Protein AF-W9DRT3-F1 (afdb_monomer_lite)

Foldseek 3Di:
DAAAAEEEPVPDDPVQDQEEEQEPDDDPVCPVVVVGHYQPLSHQDPVLPPDPCSLVVSLVSCVVCDPVNSVVSVVVSCVVVVHRYYYYYDHDDDPDPVDDSRVSVQVSCCVRPVHGHYYPHDDPPPPPDDPPPPDPDDDDDDDDDDDDDDDDDDDDD

pLDDT: mean 80.44, std 22.89, range [29.28, 98.75]

Sequence (157 aa):
MVELFTCSHYRFASAMGQPVRISLMLPRWRPEARDWPVCWTLCVRWRYFNADDWEQQYLAQLDRYGVAAIRSELEGIAAEHDTTQLVLLCFERQIDPHGCHRRTFARWWWRHTRESVPELDPAPHTPLGERWATDQLTQTGPGQYEVSSVEEPTEEE

Structure (mmCIF, N/CA/C/O backbone):
data_AF-W9DRT3-F1
#
_entry.id   AF-W9DRT3-F1
#
loop_
_atom_site.group_PDB
_atom_site.id
_atom_site.type_symbol
_atom_site.label_atom_id
_atom_site.label_alt_id
_atom_site.label_comp_id
_atom_site.label_asym_id
_atom_site.label_entity_id
_atom_site.label_seq_id
_atom_site.pdbx_PDB_ins_code
_atom_site.Cartn_x
_atom_site.Cartn_y
_atom_site.Cartn_z
_atom_site.occupancy
_atom_site.B_iso_or_equiv
_atom_site.auth_seq_id
_atom_site.auth_comp_id
_atom_site.auth_asym_id
_atom_site.auth_atom_id
_atom_site.pdbx_PDB_model_num
ATOM 1 N N . MET A 1 1 ? -14.040 -5.390 9.713 1.00 84.25 1 MET A N 1
ATOM 2 C CA . MET A 1 1 ? -13.475 -5.737 8.391 1.00 84.25 1 MET A CA 1
ATOM 3 C C . MET A 1 1 ? -12.608 -4.567 7.975 1.00 84.25 1 MET A C 1
ATOM 5 O O . MET A 1 1 ? -13.074 -3.444 8.115 1.00 84.25 1 MET A O 1
ATOM 9 N N . VAL A 1 2 ? -11.359 -4.818 7.583 1.00 96.69 2 VAL A N 1
ATOM 10 C CA . VAL A 1 2 ? -10.419 -3.758 7.191 1.00 96.69 2 VAL A CA 1
ATOM 11 C C . VAL A 1 2 ? -10.597 -3.457 5.707 1.00 96.69 2 VAL A C 1
ATOM 13 O O . VAL A 1 2 ? -10.528 -4.361 4.878 1.00 96.69 2 VAL A O 1
ATOM 16 N N . GLU A 1 3 ? -10.837 -2.194 5.386 1.00 97.94 3 GLU A N 1
ATOM 17 C CA . GLU A 1 3 ? -10.888 -1.662 4.032 1.00 97.94 3 GLU A CA 1
ATOM 18 C C . GLU A 1 3 ? -9.481 -1.250 3.594 1.00 97.94 3 GLU A C 1
ATOM 20 O O . GLU A 1 3 ? -8.752 -0.565 4.320 1.00 97.94 3 GLU A O 1
ATOM 25 N N . LEU A 1 4 ? -9.096 -1.684 2.395 1.00 98.56 4 LEU A N 1
ATOM 26 C CA . LEU A 1 4 ? -7.774 -1.436 1.838 1.00 98.56 4 LEU A CA 1
ATOM 27 C C . LEU A 1 4 ? -7.870 -0.463 0.669 1.00 98.56 4 LEU A C 1
ATOM 29 O O . LEU A 1 4 ? -8.667 -0.651 -0.248 1.00 98.56 4 LEU A O 1
ATOM 33 N N . PHE A 1 5 ? -6.975 0.515 0.661 1.00 97.88 5 PHE A N 1
ATOM 34 C CA . PHE A 1 5 ? -6.801 1.481 -0.416 1.00 97.88 5 PHE A CA 1
ATOM 35 C C . PHE A 1 5 ? -5.328 1.560 -0.811 1.00 97.88 5 PHE A C 1
ATOM 37 O O . PHE A 1 5 ? -4.447 1.245 -0.013 1.00 97.88 5 PHE A O 1
ATOM 44 N N . THR A 1 6 ? -5.026 2.022 -2.021 1.00 95.44 6 THR A N 1
ATOM 45 C CA . THR A 1 6 ? -3.657 2.376 -2.429 1.00 95.44 6 THR A CA 1
ATOM 46 C C . THR A 1 6 ? -3.544 3.866 -2.714 1.00 95.44 6 THR A C 1
ATOM 48 O O . THR A 1 6 ? -4.496 4.494 -3.165 1.00 95.44 6 THR A O 1
ATOM 51 N N . CYS A 1 7 ? -2.377 4.459 -2.468 1.00 93.56 7 CYS A N 1
ATOM 52 C CA . CYS A 1 7 ? -2.088 5.841 -2.859 1.00 93.56 7 CYS A CA 1
ATOM 53 C C . CYS A 1 7 ? -0.578 6.041 -3.061 1.00 93.56 7 CYS A C 1
ATOM 55 O O . CYS A 1 7 ? 0.237 5.244 -2.590 1.00 93.56 7 CYS A O 1
ATOM 57 N N . SER A 1 8 ? -0.167 7.102 -3.761 1.00 91.81 8 SER A N 1
ATOM 58 C CA . SER A 1 8 ? 1.240 7.515 -3.740 1.00 91.81 8 SER A CA 1
ATOM 59 C C . SER A 1 8 ? 1.548 8.378 -2.520 1.00 91.81 8 SER A C 1
ATOM 61 O O . SER A 1 8 ? 0.718 9.169 -2.065 1.00 91.81 8 SER A O 1
ATOM 63 N N . HIS A 1 9 ? 2.800 8.338 -2.061 1.00 91.06 9 HIS A N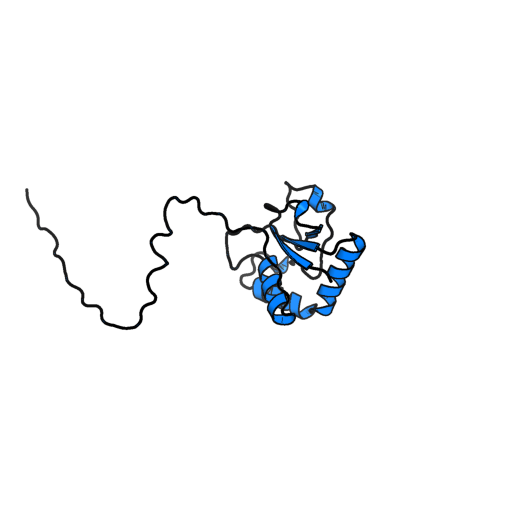 1
ATOM 64 C CA . HIS A 1 9 ? 3.316 9.284 -1.062 1.00 91.06 9 HIS A CA 1
ATOM 65 C C . HIS A 1 9 ? 3.095 10.762 -1.445 1.00 91.06 9 HIS A C 1
ATOM 67 O O . HIS A 1 9 ? 3.031 11.635 -0.575 1.00 91.06 9 HIS A O 1
ATOM 73 N N . TYR A 1 10 ? 2.994 11.061 -2.743 1.00 89.12 10 TYR A N 1
ATOM 74 C CA . TYR A 1 10 ? 2.780 12.417 -3.241 1.00 89.12 10 TYR A CA 1
ATOM 75 C C . TYR A 1 10 ? 1.350 12.912 -3.022 1.00 89.12 10 TYR A C 1
ATOM 77 O O . TYR A 1 10 ? 1.176 14.074 -2.663 1.00 89.12 10 TYR A O 1
ATOM 85 N N . ARG A 1 11 ? 0.336 12.062 -3.227 1.00 90.56 11 ARG A N 1
ATOM 86 C CA . ARG A 1 11 ? -1.079 12.454 -3.104 1.00 90.56 11 ARG A CA 1
ATOM 87 C C . ARG A 1 11 ? -1.706 12.170 -1.753 1.00 90.56 11 ARG A C 1
ATOM 89 O O . ARG A 1 11 ? -2.752 12.743 -1.468 1.00 90.56 11 ARG A O 1
ATOM 96 N N . PHE A 1 12 ? -1.088 11.318 -0.944 1.00 93.19 12 PHE A N 1
ATOM 97 C CA . PHE A 1 12 ? -1.642 10.952 0.349 1.00 93.19 12 PHE A CA 1
ATOM 98 C C . PHE A 1 12 ? -1.941 12.182 1.226 1.00 93.19 12 PHE A C 1
ATOM 100 O O . PHE A 1 12 ? -1.097 13.069 1.403 1.00 93.19 12 PHE A O 1
ATOM 107 N N . ALA A 1 13 ? -3.140 12.194 1.802 1.00 93.00 13 ALA A N 1
ATOM 108 C CA . ALA A 1 13 ? -3.571 13.120 2.838 1.00 93.00 13 ALA A CA 1
ATOM 109 C C . ALA A 1 13 ? -4.104 12.308 4.023 1.00 93.00 13 ALA A C 1
ATOM 111 O O . ALA A 1 13 ? -4.763 11.295 3.816 1.00 93.00 13 ALA A O 1
ATOM 112 N N . SER A 1 14 ? -3.859 12.761 5.255 1.00 93.25 14 SER A N 1
ATOM 113 C CA . SER A 1 14 ? -4.234 12.028 6.478 1.00 93.25 14 SER A CA 1
ATOM 114 C C . SER A 1 14 ? -5.727 11.702 6.572 1.00 93.25 14 SER A C 1
ATOM 116 O O . SER A 1 14 ? -6.095 10.670 7.118 1.00 93.25 14 SER A O 1
ATOM 118 N N . ALA A 1 15 ? -6.588 12.535 5.983 1.00 94.94 15 ALA A N 1
ATOM 119 C CA . ALA A 1 15 ? -8.028 12.293 5.917 1.00 94.94 15 ALA A CA 1
ATOM 120 C C . ALA A 1 15 ? -8.427 11.064 5.069 1.00 94.94 15 ALA A C 1
ATOM 122 O O . ALA A 1 15 ? -9.582 10.660 5.114 1.00 94.94 15 ALA A O 1
ATOM 123 N N . MET A 1 16 ? -7.507 10.479 4.290 1.00 96.12 16 MET A N 1
ATOM 124 C CA . MET A 1 16 ? -7.761 9.279 3.479 1.00 96.12 16 MET A CA 1
ATOM 125 C C . MET A 1 16 ? -7.752 7.976 4.292 1.00 96.12 16 MET A C 1
ATOM 127 O O . MET A 1 16 ? -8.184 6.955 3.771 1.00 96.12 16 MET A O 1
ATOM 131 N N . GLY A 1 17 ? -7.217 7.984 5.517 1.00 97.44 17 GLY A N 1
ATOM 132 C CA . GLY A 1 17 ? -7.088 6.797 6.366 1.00 97.44 17 GLY A CA 1
ATOM 133 C C . GLY A 1 17 ? -5.688 6.637 6.959 1.00 97.44 17 GLY A C 1
ATOM 134 O O . GLY A 1 17 ? -4.825 7.506 6.806 1.00 97.44 17 GLY A O 1
ATOM 135 N N . GLN A 1 18 ? -5.451 5.510 7.634 1.00 98.38 18 GLN A N 1
ATOM 136 C CA . GLN A 1 18 ? -4.162 5.216 8.259 1.00 98.38 18 GLN A CA 1
ATOM 137 C C . GLN A 1 18 ? -3.127 4.870 7.177 1.00 98.38 18 GLN A C 1
ATOM 139 O O . GLN A 1 18 ? -3.300 3.881 6.456 1.00 98.38 18 GLN A O 1
ATOM 144 N N . PRO A 1 19 ? -2.039 5.650 7.039 1.00 98.12 19 PRO A N 1
ATOM 145 C CA . PRO A 1 19 ? -0.995 5.337 6.079 1.00 98.12 19 PRO A CA 1
ATOM 146 C C . PRO A 1 19 ? -0.249 4.072 6.499 1.00 98.12 19 PRO A C 1
ATOM 148 O O . PRO A 1 19 ? 0.131 3.917 7.661 1.00 98.12 19 PRO A O 1
ATOM 151 N N . VAL A 1 20 ? 0.013 3.202 5.529 1.00 98.31 20 VAL A N 1
ATOM 152 C CA . VAL A 1 20 ? 0.839 2.006 5.689 1.00 98.31 20 VAL A CA 1
ATOM 153 C C . VAL A 1 20 ? 1.890 1.998 4.598 1.00 98.31 20 VAL A C 1
ATOM 155 O O . VAL A 1 20 ? 1.591 2.081 3.406 1.00 98.31 20 VAL A O 1
ATOM 158 N N . ARG A 1 21 ? 3.151 1.889 4.992 1.00 96.81 21 ARG A N 1
ATOM 159 C CA . ARG A 1 21 ? 4.260 1.804 4.049 1.00 96.81 21 ARG A CA 1
ATOM 160 C C . ARG A 1 21 ? 4.388 0.397 3.496 1.00 96.81 21 ARG A C 1
ATOM 162 O O . ARG A 1 21 ? 4.417 -0.572 4.251 1.00 96.81 21 ARG A O 1
ATOM 169 N N . ILE A 1 22 ? 4.564 0.316 2.182 1.00 95.94 22 ILE A N 1
ATOM 170 C CA . ILE A 1 22 ? 4.901 -0.925 1.469 1.00 95.94 22 ILE A CA 1
ATOM 171 C C . ILE A 1 22 ? 6.182 -0.769 0.630 1.00 95.94 22 ILE A C 1
ATOM 173 O O . ILE A 1 22 ? 6.448 -1.534 -0.293 1.00 95.94 22 ILE A O 1
ATOM 177 N N . SER A 1 23 ? 7.009 0.223 0.970 1.00 91.00 23 SER A N 1
ATOM 178 C CA . SER A 1 23 ? 8.266 0.544 0.296 1.00 91.00 23 SER A CA 1
ATOM 179 C C . SER A 1 23 ? 9.468 0.504 1.246 1.00 91.00 23 SER A C 1
ATOM 181 O O . SER A 1 23 ? 9.376 0.908 2.408 1.00 91.00 23 SER A O 1
ATOM 183 N N . LEU A 1 24 ? 10.631 0.085 0.727 1.00 87.88 24 LEU A N 1
ATOM 184 C CA . LEU A 1 24 ? 11.890 0.049 1.491 1.00 87.88 24 LEU A CA 1
ATOM 185 C C . LEU A 1 24 ? 12.427 1.440 1.811 1.00 87.88 24 LEU A C 1
ATOM 187 O O . LEU A 1 24 ? 12.896 1.703 2.916 1.00 87.88 24 LEU A O 1
ATOM 191 N N . MET A 1 25 ? 12.388 2.324 0.819 1.00 85.88 25 MET A N 1
ATOM 192 C CA . MET A 1 25 ? 12.891 3.681 0.963 1.00 85.88 25 MET A CA 1
ATOM 193 C C . MET A 1 25 ? 11.837 4.587 1.596 1.00 85.88 25 MET A C 1
ATOM 195 O O . MET A 1 25 ? 10.655 4.244 1.670 1.00 85.88 25 MET A O 1
ATOM 199 N N . LEU A 1 26 ? 12.289 5.762 2.038 1.00 87.25 26 LEU A N 1
ATOM 200 C CA . LEU A 1 26 ? 11.455 6.821 2.595 1.00 87.25 26 LEU A CA 1
ATOM 201 C C . LEU A 1 26 ? 11.573 8.115 1.777 1.00 87.25 26 LEU A C 1
ATOM 203 O O . LEU A 1 26 ? 12.686 8.492 1.395 1.00 87.25 26 LEU A O 1
ATOM 207 N N . PRO A 1 27 ? 10.458 8.822 1.526 1.00 86.19 27 PRO A N 1
ATOM 208 C CA . PRO A 1 27 ? 10.489 10.129 0.868 1.00 86.19 27 PRO A CA 1
ATOM 209 C C . PRO A 1 27 ? 11.180 11.147 1.769 1.00 86.19 27 PRO A C 1
ATOM 211 O O . PRO A 1 27 ? 10.735 11.409 2.883 1.00 86.19 27 PRO A O 1
ATOM 214 N N . ARG A 1 28 ? 12.239 11.792 1.272 1.00 89.12 28 ARG A N 1
ATOM 215 C CA . ARG A 1 28 ? 12.923 12.852 2.036 1.00 89.12 28 ARG A CA 1
ATOM 216 C C . ARG A 1 28 ? 11.997 14.029 2.365 1.00 89.12 28 ARG A C 1
ATOM 218 O O . ARG A 1 28 ? 12.190 14.676 3.384 1.00 89.12 28 ARG A O 1
ATOM 225 N N . TRP A 1 29 ? 10.994 14.279 1.521 1.00 88.88 29 TRP A N 1
ATOM 226 C CA . TRP A 1 29 ? 10.011 15.357 1.675 1.00 88.88 29 TRP A CA 1
ATOM 227 C C . TRP A 1 29 ? 8.796 14.990 2.548 1.00 88.88 29 TRP A C 1
ATOM 229 O O . TRP A 1 29 ? 7.916 15.829 2.711 1.00 88.88 29 TRP A O 1
ATOM 239 N N . ARG A 1 30 ? 8.716 13.763 3.089 1.00 90.81 30 ARG A N 1
ATOM 240 C CA . ARG A 1 30 ? 7.700 13.363 4.085 1.00 90.81 30 ARG A CA 1
ATOM 241 C C . ARG A 1 30 ? 8.390 12.726 5.296 1.00 90.81 30 ARG A C 1
ATOM 243 O O . ARG A 1 30 ? 8.423 11.496 5.399 1.00 90.81 30 ARG A O 1
ATOM 250 N N . PRO A 1 31 ? 9.018 13.520 6.179 1.00 91.88 31 PRO A N 1
ATOM 251 C CA . PRO A 1 31 ? 9.699 12.985 7.356 1.00 91.88 31 PRO A CA 1
ATOM 252 C C . PRO A 1 31 ? 8.771 12.170 8.268 1.00 91.88 31 PRO A C 1
ATOM 254 O O . PRO A 1 31 ? 9.230 11.187 8.846 1.00 91.88 31 PRO A O 1
ATOM 257 N N . GLU A 1 32 ? 7.480 12.509 8.326 1.00 93.75 32 GLU A N 1
ATOM 258 C CA . GLU A 1 32 ? 6.453 11.803 9.099 1.00 93.75 32 GLU A CA 1
ATOM 259 C C . GLU A 1 32 ? 6.267 10.339 8.668 1.00 93.75 32 GLU A C 1
ATOM 261 O O . GLU A 1 32 ? 5.829 9.508 9.456 1.00 93.75 32 GLU A O 1
ATOM 266 N N . ALA A 1 33 ? 6.669 9.979 7.442 1.00 93.56 33 ALA A N 1
ATOM 267 C CA . ALA A 1 33 ? 6.604 8.600 6.967 1.00 93.56 33 ALA A CA 1
ATOM 268 C C . ALA A 1 33 ? 7.520 7.645 7.754 1.00 93.56 33 ALA A C 1
ATOM 270 O O . ALA A 1 33 ? 7.358 6.426 7.682 1.00 93.56 33 ALA A O 1
ATOM 271 N N . ARG A 1 34 ? 8.482 8.169 8.522 1.00 93.31 34 ARG A N 1
ATOM 272 C CA . ARG A 1 34 ? 9.296 7.363 9.444 1.00 93.31 34 ARG A CA 1
ATOM 273 C C . ARG A 1 34 ? 8.462 6.691 10.527 1.00 93.31 34 ARG A C 1
ATOM 275 O O . ARG A 1 34 ? 8.803 5.574 10.899 1.00 93.31 34 ARG A O 1
ATOM 282 N N . ASP A 1 35 ? 7.384 7.342 10.949 1.00 95.38 35 ASP A N 1
ATOM 283 C CA . ASP A 1 35 ? 6.559 6.916 12.080 1.00 95.38 35 ASP A CA 1
ATOM 284 C C . ASP A 1 35 ? 5.334 6.101 11.635 1.00 95.38 35 ASP A C 1
ATOM 286 O O . ASP A 1 35 ? 4.556 5.631 12.459 1.00 95.38 35 ASP A O 1
ATOM 290 N N . TRP A 1 36 ? 5.138 5.927 10.324 1.00 96.94 36 TRP A N 1
ATOM 291 C CA . TRP A 1 36 ? 4.041 5.120 9.795 1.00 96.94 36 TRP A CA 1
ATOM 292 C C . TRP A 1 36 ? 4.354 3.623 9.879 1.00 96.94 36 TRP A C 1
ATOM 294 O O . TRP A 1 36 ? 5.494 3.227 9.597 1.00 96.94 36 TRP A O 1
ATOM 304 N N . PRO A 1 37 ? 3.346 2.780 10.176 1.00 97.69 37 PRO A N 1
ATOM 305 C CA . PRO A 1 37 ? 3.509 1.334 10.184 1.00 97.69 37 PRO A CA 1
ATOM 306 C C . PRO A 1 37 ? 3.935 0.828 8.803 1.00 97.69 37 PRO A C 1
ATOM 308 O O . PRO A 1 37 ? 3.607 1.408 7.761 1.00 97.69 37 PRO A O 1
ATOM 311 N N . VAL A 1 38 ? 4.675 -0.276 8.797 1.00 97.25 38 VAL A N 1
ATOM 312 C CA . VAL A 1 38 ? 5.164 -0.931 7.582 1.00 97.25 38 VAL A CA 1
ATOM 313 C C . VAL A 1 38 ? 4.508 -2.299 7.486 1.00 97.25 38 VAL A C 1
ATOM 315 O O . VAL A 1 38 ? 4.573 -3.068 8.437 1.00 97.25 38 VAL A O 1
ATOM 318 N N . CYS A 1 39 ? 3.927 -2.613 6.330 1.00 97.88 39 CYS A N 1
ATOM 319 C CA . CYS A 1 39 ? 3.503 -3.972 6.015 1.00 97.88 39 CYS A CA 1
ATOM 320 C C . CYS A 1 39 ? 4.638 -4.670 5.254 1.00 97.88 39 CYS A C 1
ATOM 322 O O . CYS A 1 39 ? 4.885 -4.418 4.070 1.00 97.88 39 CYS A O 1
ATOM 324 N N . TRP A 1 40 ? 5.382 -5.516 5.959 1.00 96.12 40 TRP A N 1
ATOM 325 C CA . TRP A 1 40 ? 6.599 -6.159 5.475 1.00 96.12 40 TRP A CA 1
ATOM 326 C C . TRP A 1 40 ? 6.326 -7.251 4.450 1.00 96.12 40 TRP A C 1
ATOM 328 O O . TRP A 1 40 ? 7.138 -7.431 3.541 1.00 96.12 40 TRP A O 1
ATOM 338 N N . THR A 1 41 ? 5.189 -7.946 4.539 1.00 97.12 41 THR A N 1
ATOM 339 C CA . THR A 1 41 ? 4.797 -8.941 3.527 1.00 97.12 41 THR A CA 1
ATOM 340 C C . THR A 1 41 ? 4.568 -8.309 2.153 1.00 97.12 41 THR A C 1
ATOM 342 O O . THR A 1 41 ? 4.868 -8.929 1.127 1.00 97.12 41 THR A O 1
ATOM 345 N N . LEU A 1 42 ? 4.121 -7.050 2.123 1.00 96.81 42 LEU A N 1
ATOM 346 C CA . LEU A 1 42 ? 3.900 -6.271 0.903 1.00 96.81 42 LEU A CA 1
ATOM 347 C C . LEU A 1 42 ? 5.104 -5.433 0.480 1.00 96.81 42 LEU A C 1
ATOM 349 O O . LEU A 1 42 ? 5.137 -4.953 -0.656 1.00 96.81 42 LEU A O 1
ATOM 353 N N . CYS A 1 43 ? 6.090 -5.271 1.360 1.00 94.31 43 CYS A N 1
ATOM 354 C CA . CYS A 1 43 ? 7.259 -4.459 1.083 1.00 94.31 43 CYS A CA 1
ATOM 355 C C . CYS A 1 43 ? 8.071 -5.049 -0.079 1.00 94.31 43 CYS A C 1
ATOM 357 O O . CYS A 1 43 ? 8.383 -6.246 -0.106 1.00 94.31 43 CYS A O 1
ATOM 359 N N . VAL A 1 44 ? 8.416 -4.209 -1.058 1.00 88.62 44 VAL A N 1
ATOM 360 C CA . VAL A 1 44 ? 9.349 -4.601 -2.127 1.00 88.62 44 VAL A CA 1
ATOM 361 C C . VAL A 1 44 ? 10.698 -5.019 -1.543 1.00 88.62 44 VAL A C 1
ATOM 363 O O . VAL A 1 44 ? 11.081 -4.605 -0.453 1.00 88.62 44 VAL A O 1
ATOM 366 N N . ARG A 1 45 ? 11.458 -5.838 -2.272 1.00 89.19 45 ARG A N 1
ATOM 367 C CA . ARG A 1 45 ? 12.816 -6.238 -1.886 1.00 89.19 45 ARG A CA 1
ATOM 368 C C . ARG A 1 45 ? 13.842 -5.571 -2.789 1.00 89.19 45 ARG A C 1
ATOM 370 O O . ARG A 1 45 ? 13.573 -5.341 -3.962 1.00 89.19 45 ARG A O 1
ATOM 377 N N . TRP A 1 46 ? 15.047 -5.344 -2.266 1.00 85.75 46 TRP A N 1
ATOM 378 C CA . TRP A 1 46 ? 16.166 -4.753 -3.015 1.00 85.75 46 TRP A CA 1
ATOM 379 C C . TRP A 1 46 ? 16.464 -5.474 -4.335 1.00 85.75 46 TRP A C 1
ATOM 381 O O . TRP A 1 46 ? 16.796 -4.831 -5.321 1.00 85.75 46 TRP A O 1
ATOM 391 N N . ARG A 1 47 ? 16.268 -6.797 -4.372 1.00 86.12 47 ARG A N 1
ATOM 392 C CA . ARG A 1 47 ? 16.414 -7.637 -5.571 1.00 86.12 47 ARG A CA 1
ATOM 393 C C . ARG A 1 47 ? 15.556 -7.183 -6.762 1.00 86.12 47 ARG A C 1
ATOM 395 O O . ARG A 1 47 ? 15.912 -7.475 -7.892 1.00 86.12 47 ARG A O 1
ATOM 402 N N . TYR A 1 48 ? 14.426 -6.525 -6.514 1.00 85.06 48 TYR A N 1
ATOM 403 C CA . TYR A 1 48 ? 13.481 -6.129 -7.564 1.00 85.06 48 TYR A CA 1
ATOM 404 C C . TYR A 1 48 ? 13.937 -4.870 -8.302 1.00 85.06 48 TYR A C 1
ATOM 406 O O . TYR A 1 48 ? 13.447 -4.575 -9.386 1.00 85.06 48 TYR A O 1
ATOM 414 N N . PHE A 1 49 ? 14.875 -4.118 -7.724 1.00 77.25 49 PHE A N 1
ATOM 415 C CA . PHE A 1 49 ? 15.362 -2.884 -8.318 1.00 77.25 49 PHE A CA 1
ATOM 416 C C . PHE A 1 49 ? 16.217 -3.211 -9.545 1.00 77.25 49 PHE A C 1
ATOM 418 O O . PHE A 1 49 ? 17.177 -3.971 -9.444 1.00 77.25 49 PHE A O 1
ATOM 425 N N . ASN A 1 50 ? 15.873 -2.609 -10.688 1.00 77.69 50 ASN A N 1
ATOM 426 C CA . ASN A 1 50 ? 16.508 -2.821 -11.998 1.00 77.69 50 ASN A CA 1
ATOM 427 C C . ASN A 1 50 ? 16.381 -4.247 -12.563 1.00 77.69 50 ASN A C 1
ATOM 429 O O . ASN A 1 50 ? 17.115 -4.599 -13.482 1.00 77.69 50 ASN A O 1
ATOM 433 N N . ALA A 1 51 ? 15.483 -5.068 -12.017 1.00 84.12 51 ALA A N 1
ATOM 434 C CA . ALA A 1 51 ? 15.174 -6.370 -12.587 1.00 84.12 51 ALA A CA 1
ATOM 435 C C . ALA A 1 51 ? 14.107 -6.215 -13.681 1.00 84.12 51 ALA A C 1
ATOM 437 O O . ALA A 1 51 ? 13.036 -5.665 -13.420 1.00 84.12 51 ALA A O 1
ATOM 438 N N . ASP A 1 52 ? 14.368 -6.733 -14.881 1.00 87.44 52 ASP A N 1
ATOM 439 C CA . ASP A 1 52 ? 13.380 -6.732 -15.972 1.00 87.44 52 ASP A CA 1
ATOM 440 C C . ASP A 1 52 ? 12.130 -7.555 -15.605 1.00 87.44 52 ASP A C 1
ATOM 442 O O . ASP A 1 52 ? 11.021 -7.256 -16.042 1.00 87.44 52 ASP A O 1
ATOM 446 N N . ASP A 1 53 ? 12.300 -8.569 -14.750 1.00 89.62 53 ASP A N 1
ATOM 447 C CA . ASP A 1 53 ? 11.260 -9.482 -14.274 1.00 89.62 53 ASP A CA 1
ATOM 448 C C . ASP A 1 53 ? 10.724 -9.127 -12.871 1.00 89.62 53 ASP A C 1
ATOM 450 O O . ASP A 1 53 ? 10.192 -9.979 -12.146 1.00 89.62 53 ASP A O 1
ATOM 454 N N . TRP A 1 54 ? 10.880 -7.870 -12.435 1.00 89.62 54 TRP A N 1
ATOM 455 C CA . TRP A 1 54 ? 10.543 -7.463 -11.067 1.00 89.62 54 TRP A CA 1
ATOM 456 C C . TRP A 1 54 ? 9.086 -7.780 -10.690 1.00 89.62 54 TRP A C 1
ATOM 458 O O . TRP A 1 54 ? 8.823 -8.189 -9.555 1.00 89.62 54 TRP A O 1
ATOM 468 N N . GLU A 1 55 ? 8.136 -7.624 -11.623 1.00 91.00 55 GLU A N 1
ATOM 469 C CA . GLU A 1 55 ? 6.714 -7.864 -11.360 1.00 91.00 55 GLU A CA 1
ATOM 470 C C . GLU A 1 55 ? 6.466 -9.349 -11.072 1.00 91.00 55 GLU A C 1
ATOM 472 O O . GLU A 1 55 ? 5.778 -9.680 -10.103 1.00 91.00 55 GLU A O 1
ATOM 477 N N . GLN A 1 56 ? 7.071 -10.254 -11.849 1.00 92.81 56 GLN A N 1
ATOM 478 C CA . GLN A 1 56 ? 6.951 -11.699 -11.633 1.00 92.81 56 GLN A CA 1
ATOM 479 C C . GLN A 1 56 ? 7.561 -12.098 -10.288 1.00 92.81 56 GLN A C 1
ATOM 481 O O . GLN A 1 56 ? 6.972 -12.883 -9.542 1.00 92.81 56 GLN A O 1
ATOM 486 N N . GLN A 1 57 ? 8.710 -11.521 -9.932 1.00 94.06 57 GLN A N 1
ATOM 487 C CA . GLN A 1 57 ? 9.334 -11.778 -8.638 1.00 94.06 57 GLN A CA 1
ATOM 488 C C . GLN A 1 57 ? 8.500 -11.258 -7.462 1.00 94.06 57 GLN A C 1
ATOM 490 O O . GLN A 1 57 ? 8.457 -11.909 -6.413 1.00 94.06 57 GLN A O 1
ATOM 495 N N . TYR A 1 58 ? 7.842 -10.107 -7.621 1.00 94.81 58 TYR A N 1
ATOM 496 C CA . TYR A 1 58 ? 6.953 -9.553 -6.606 1.00 94.81 58 TYR A CA 1
ATOM 497 C C . TYR A 1 58 ? 5.688 -10.403 -6.443 1.00 94.81 58 TYR A C 1
ATOM 499 O O . TYR A 1 58 ? 5.331 -10.746 -5.319 1.00 94.81 58 TYR A O 1
ATOM 507 N N . LEU A 1 59 ? 5.065 -10.838 -7.541 1.00 95.81 59 LEU A N 1
ATOM 508 C CA . LEU A 1 59 ? 3.926 -11.762 -7.502 1.00 95.81 59 LEU A CA 1
ATOM 509 C C . LEU A 1 59 ? 4.292 -13.079 -6.803 1.00 95.81 59 LEU A C 1
ATOM 511 O O . LEU A 1 59 ? 3.585 -13.500 -5.893 1.00 95.81 59 LEU A O 1
ATOM 515 N N . ALA A 1 60 ? 5.454 -13.660 -7.116 1.00 96.62 60 ALA A N 1
ATOM 516 C CA . ALA A 1 60 ? 5.939 -14.866 -6.443 1.00 96.62 60 ALA A CA 1
ATOM 517 C C . ALA A 1 60 ? 6.201 -14.658 -4.936 1.00 96.62 60 ALA A C 1
ATOM 519 O O . ALA A 1 60 ? 6.113 -15.600 -4.146 1.00 96.62 60 ALA A O 1
ATOM 520 N N . GLN A 1 61 ? 6.541 -13.435 -4.508 1.00 97.12 61 GLN A N 1
ATOM 521 C CA . GLN A 1 61 ? 6.593 -13.091 -3.085 1.00 97.12 61 GLN A CA 1
ATOM 522 C C . GLN A 1 61 ? 5.194 -13.094 -2.462 1.00 97.12 61 GLN A C 1
ATOM 52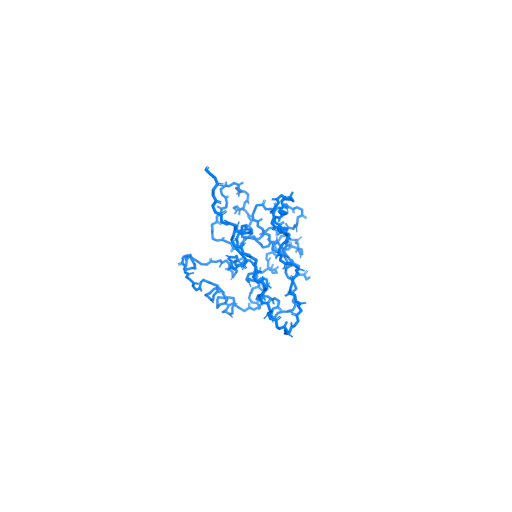4 O O . GLN A 1 61 ? 5.037 -13.663 -1.381 1.00 97.12 61 GLN A O 1
ATOM 529 N N . LEU A 1 62 ? 4.211 -12.468 -3.113 1.00 98.12 62 LEU A N 1
ATOM 530 C CA . LEU A 1 62 ? 2.834 -12.437 -2.619 1.00 98.12 62 LEU A CA 1
ATOM 531 C C . LEU A 1 62 ? 2.264 -13.854 -2.503 1.00 98.12 62 LEU A C 1
ATOM 533 O O . LEU A 1 62 ? 1.709 -14.192 -1.462 1.00 98.12 62 LEU A O 1
ATOM 537 N N . ASP A 1 63 ? 2.506 -14.711 -3.496 1.00 98.38 63 ASP A N 1
ATOM 538 C CA . ASP A 1 63 ? 2.103 -16.122 -3.468 1.00 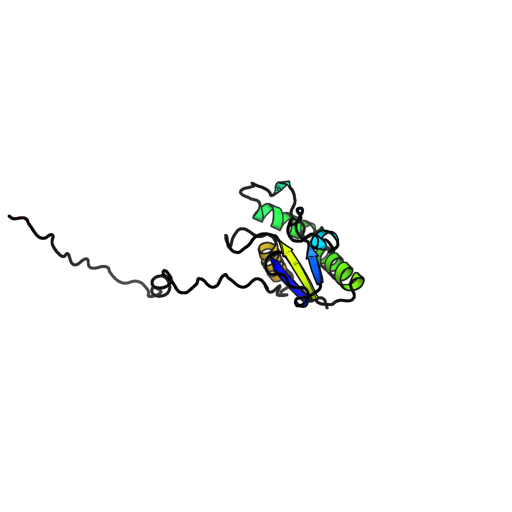98.38 63 ASP A CA 1
ATOM 539 C C . ASP A 1 63 ? 2.759 -16.890 -2.312 1.00 98.38 63 ASP A C 1
ATOM 541 O O . ASP A 1 63 ? 2.116 -17.710 -1.661 1.00 98.38 63 ASP A O 1
ATOM 545 N N . ARG A 1 64 ? 4.034 -16.602 -2.011 1.00 98.12 64 ARG A N 1
ATOM 546 C CA . ARG A 1 64 ? 4.759 -17.244 -0.904 1.00 98.12 64 ARG A CA 1
ATOM 547 C C . ARG A 1 64 ? 4.181 -16.890 0.464 1.00 98.12 64 ARG A C 1
ATOM 549 O O . ARG A 1 64 ? 4.164 -17.749 1.340 1.00 98.12 64 ARG A O 1
ATOM 556 N N . TYR A 1 65 ? 3.778 -15.638 0.672 1.00 98.38 65 TYR A N 1
ATOM 557 C CA . TYR A 1 65 ? 3.115 -15.237 1.916 1.00 98.38 65 TYR A CA 1
ATOM 558 C C . TYR A 1 65 ? 1.661 -15.715 1.953 1.00 98.38 65 TYR A C 1
ATOM 560 O O . TYR A 1 65 ? 1.184 -16.193 2.981 1.00 98.38 65 TYR A O 1
ATOM 568 N N . GLY A 1 66 ? 0.968 -15.617 0.821 1.00 98.50 66 GLY A N 1
ATOM 569 C CA . GLY A 1 66 ? -0.437 -15.954 0.684 1.00 98.50 66 GLY A CA 1
ATOM 570 C C . GLY A 1 66 ? -1.369 -14.945 1.358 1.00 98.50 66 GLY A C 1
ATOM 571 O O . GLY A 1 66 ? -0.971 -14.088 2.150 1.00 98.50 66 GLY A O 1
ATOM 572 N N . VAL A 1 67 ? -2.660 -15.068 1.038 1.00 98.56 67 VAL A N 1
ATOM 573 C CA . VAL A 1 67 ? -3.714 -14.160 1.524 1.00 98.56 67 VAL A CA 1
ATOM 574 C C . VAL A 1 67 ? -3.773 -14.127 3.049 1.00 98.56 67 VAL A C 1
ATOM 576 O O . VAL A 1 67 ? -3.926 -13.055 3.622 1.00 98.56 67 VAL A O 1
ATOM 579 N N . ALA A 1 68 ? -3.644 -15.281 3.711 1.00 98.31 68 ALA A N 1
ATOM 580 C CA . ALA A 1 68 ? -3.806 -15.381 5.159 1.00 98.31 68 ALA A CA 1
ATOM 581 C C . ALA A 1 68 ? -2.746 -14.577 5.930 1.00 98.31 68 ALA A C 1
ATOM 583 O O . ALA A 1 68 ? -3.097 -13.822 6.832 1.00 98.31 68 ALA A O 1
ATOM 584 N N . ALA A 1 69 ? -1.467 -14.692 5.552 1.00 98.50 69 ALA A N 1
ATOM 585 C CA . ALA A 1 69 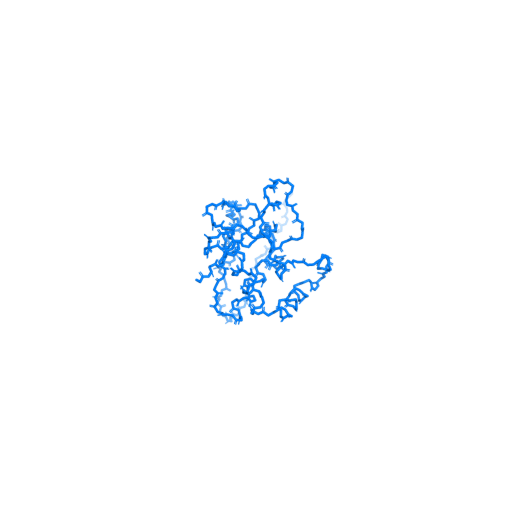? -0.391 -13.972 6.231 1.00 98.50 69 ALA A CA 1
ATOM 586 C C . ALA A 1 69 ? -0.478 -12.460 5.985 1.00 98.50 69 ALA A C 1
ATOM 588 O O . ALA A 1 69 ? -0.372 -11.679 6.927 1.00 98.50 69 ALA A O 1
ATOM 589 N N . ILE A 1 70 ? -0.735 -12.055 4.735 1.00 98.69 70 ILE A N 1
ATOM 590 C CA . ILE A 1 70 ? -0.899 -10.640 4.372 1.00 98.69 70 ILE A CA 1
ATOM 591 C C . ILE A 1 70 ? -2.097 -10.035 5.114 1.00 98.69 70 ILE A C 1
ATOM 593 O O . ILE A 1 70 ? -1.982 -8.960 5.697 1.00 98.69 70 ILE A O 1
ATOM 597 N N . ARG A 1 71 ? -3.240 -10.736 5.133 1.00 98.44 71 ARG A N 1
ATOM 598 C CA . ARG A 1 71 ? -4.437 -10.289 5.853 1.00 98.44 71 ARG A CA 1
ATOM 599 C C . ARG A 1 71 ? -4.150 -10.123 7.338 1.00 98.44 71 ARG A C 1
ATOM 601 O O . ARG A 1 71 ? -4.466 -9.076 7.884 1.00 98.44 71 ARG A O 1
ATOM 608 N N . SER A 1 72 ? -3.527 -11.122 7.960 1.00 98.44 72 SER A N 1
ATOM 609 C CA . SER A 1 72 ? -3.212 -11.085 9.387 1.00 98.44 72 SER A CA 1
ATOM 610 C C . SER A 1 72 ? -2.309 -9.906 9.753 1.00 98.44 72 SER A C 1
ATOM 612 O O . SER A 1 72 ? -2.517 -9.299 10.797 1.00 98.44 72 SER A O 1
ATOM 614 N N . GLU A 1 73 ? -1.319 -9.569 8.920 1.00 98.69 73 GLU A N 1
ATOM 615 C CA . GLU A 1 73 ? -0.452 -8.411 9.167 1.00 98.69 73 GLU A CA 1
ATOM 616 C C . GLU A 1 73 ? -1.219 -7.088 9.023 1.00 98.69 73 GLU A C 1
ATOM 618 O O . GLU A 1 73 ? -1.111 -6.217 9.883 1.00 98.69 73 GLU A O 1
ATOM 623 N N . LEU A 1 74 ? -2.037 -6.946 7.976 1.00 98.62 74 LEU A N 1
ATOM 624 C CA . LEU A 1 74 ? -2.857 -5.749 7.765 1.00 98.62 74 LEU A CA 1
ATOM 625 C C . LEU A 1 74 ? -3.902 -5.566 8.874 1.00 98.62 74 LEU A C 1
ATOM 627 O O . LEU A 1 74 ? -4.082 -4.460 9.369 1.00 98.62 74 LEU A O 1
ATOM 631 N N . GLU A 1 75 ? -4.565 -6.638 9.301 1.00 98.44 75 GLU A N 1
ATOM 632 C CA . GLU A 1 75 ? -5.513 -6.604 10.420 1.00 98.44 75 GLU A CA 1
ATOM 633 C C . GLU A 1 75 ? -4.823 -6.265 11.745 1.00 98.44 75 GLU A C 1
ATOM 635 O O . GLU A 1 75 ? -5.386 -5.513 12.538 1.00 98.44 75 GLU A O 1
ATOM 640 N N . GLY A 1 76 ? -3.590 -6.738 11.956 1.00 98.62 76 GLY A N 1
ATOM 641 C CA . GLY A 1 76 ? -2.759 -6.341 13.094 1.00 98.62 76 GLY A CA 1
ATOM 642 C C . GLY A 1 76 ? -2.467 -4.839 13.102 1.00 98.62 76 GLY A C 1
ATOM 643 O O . GLY A 1 76 ? -2.752 -4.168 14.090 1.00 98.62 76 GLY A O 1
ATOM 644 N N . ILE A 1 77 ? -2.002 -4.291 11.974 1.00 98.56 77 ILE A N 1
ATOM 645 C CA . ILE A 1 77 ? -1.755 -2.845 11.824 1.00 98.56 77 ILE A CA 1
ATOM 646 C C . ILE A 1 77 ? -3.041 -2.041 12.062 1.00 98.56 77 ILE A C 1
ATOM 648 O O . ILE A 1 77 ? -3.024 -1.029 12.757 1.00 98.56 77 ILE A O 1
ATOM 652 N N . ALA A 1 78 ? -4.168 -2.480 11.500 1.00 98.50 78 ALA A N 1
ATOM 653 C CA . ALA A 1 78 ? -5.454 -1.813 11.680 1.00 98.50 78 ALA A CA 1
ATOM 654 C C . ALA A 1 78 ? -5.889 -1.781 13.157 1.00 98.50 78 ALA A C 1
ATOM 656 O O . ALA A 1 78 ? -6.329 -0.742 13.648 1.00 98.50 78 ALA A O 1
ATOM 657 N N . ALA A 1 79 ? -5.715 -2.894 13.876 1.00 98.38 79 ALA A N 1
ATOM 658 C CA . ALA A 1 79 ? -6.042 -2.997 15.294 1.00 98.38 79 ALA A CA 1
ATOM 659 C C . ALA A 1 79 ? -5.129 -2.130 16.177 1.00 98.38 79 ALA A C 1
ATOM 661 O O . ALA A 1 79 ? -5.622 -1.448 17.071 1.00 98.38 79 ALA A O 1
ATOM 662 N N . GLU A 1 80 ? -3.818 -2.112 15.916 1.00 98.38 80 GLU A N 1
ATOM 663 C CA . GLU A 1 80 ? -2.850 -1.282 16.654 1.00 98.38 80 GLU A CA 1
ATOM 664 C C . GLU A 1 80 ? -3.127 0.223 16.516 1.00 98.38 80 GLU A C 1
ATOM 666 O O . GLU A 1 80 ? -2.821 0.998 17.422 1.00 98.38 80 GLU A O 1
ATOM 671 N N . HIS A 1 81 ? -3.727 0.629 15.396 1.00 97.81 81 HIS A N 1
ATOM 672 C CA . HIS A 1 81 ? -4.036 2.021 15.073 1.00 97.81 81 HIS A CA 1
ATOM 673 C C . HIS A 1 81 ? -5.519 2.394 15.252 1.00 97.81 81 HIS A C 1
ATOM 675 O O . HIS A 1 81 ? -5.909 3.484 14.836 1.00 97.81 81 HIS A O 1
ATOM 681 N N . ASP A 1 82 ? -6.333 1.514 15.849 1.00 97.50 82 ASP A N 1
ATOM 682 C CA . ASP A 1 82 ? -7.777 1.702 16.077 1.00 97.50 82 ASP A CA 1
ATOM 683 C C . ASP A 1 82 ? -8.526 2.219 14.832 1.00 97.50 82 ASP A C 1
ATOM 685 O O . ASP A 1 82 ? -9.259 3.209 14.852 1.00 97.50 82 ASP A O 1
ATOM 689 N N . THR A 1 83 ? -8.283 1.573 13.690 1.00 97.75 83 THR A N 1
ATOM 690 C CA . THR A 1 83 ? -8.828 1.989 12.394 1.00 97.75 83 THR A CA 1
ATOM 691 C C . THR A 1 83 ? -9.341 0.808 11.591 1.00 97.75 83 THR A C 1
ATOM 693 O O . THR A 1 83 ? -8.892 -0.325 11.735 1.00 97.75 83 THR A O 1
ATOM 696 N N . THR A 1 84 ? -10.276 1.077 10.686 1.00 97.44 84 THR A N 1
ATOM 697 C CA . THR A 1 84 ? -10.733 0.107 9.688 1.00 97.44 84 THR A CA 1
ATOM 698 C C . THR A 1 84 ? -10.279 0.458 8.279 1.00 97.44 84 THR A C 1
ATOM 700 O O . THR A 1 84 ? -10.579 -0.304 7.371 1.00 97.44 84 THR A O 1
ATOM 703 N N . GLN A 1 85 ? -9.567 1.570 8.071 1.00 98.19 85 GLN A N 1
ATOM 704 C CA . GLN A 1 85 ? -9.156 2.036 6.744 1.00 98.19 85 GLN A CA 1
ATOM 705 C C . GLN A 1 85 ? -7.639 2.168 6.664 1.00 98.19 85 GLN A C 1
ATOM 707 O O . GLN A 1 85 ? -7.047 3.046 7.300 1.00 98.19 85 GLN A O 1
ATOM 712 N N . LEU A 1 86 ? -7.018 1.317 5.849 1.00 98.75 86 LEU A N 1
ATOM 713 C CA . LEU A 1 86 ? -5.583 1.349 5.583 1.00 98.75 86 LEU A CA 1
ATOM 714 C C . LEU A 1 86 ? -5.307 1.841 4.165 1.00 98.75 86 LEU A C 1
ATOM 716 O O . LEU A 1 86 ? -5.886 1.349 3.196 1.00 98.75 86 LEU A O 1
ATOM 720 N N . VAL A 1 87 ? -4.358 2.767 4.037 1.00 98.44 87 VAL A N 1
ATOM 721 C CA . VAL A 1 87 ? -3.900 3.290 2.748 1.00 98.44 87 VAL A CA 1
ATOM 722 C C . VAL A 1 87 ? -2.464 2.839 2.508 1.00 98.44 87 VAL A C 1
ATOM 724 O O . VAL A 1 87 ? -1.533 3.323 3.147 1.00 98.44 87 VAL A O 1
ATOM 727 N N . LEU A 1 88 ? -2.278 1.910 1.573 1.00 97.94 88 LEU A N 1
ATOM 728 C CA . LEU A 1 88 ? -0.990 1.328 1.207 1.00 97.94 88 LEU A CA 1
ATOM 729 C C . LEU A 1 88 ? -0.212 2.277 0.286 1.00 97.94 88 LEU A C 1
ATOM 731 O O . LEU A 1 88 ? -0.666 2.612 -0.815 1.00 97.94 88 LEU A O 1
ATOM 735 N N . LEU A 1 89 ? 0.974 2.698 0.725 1.00 95.19 89 LEU A N 1
ATOM 736 C CA . LEU A 1 89 ? 1.749 3.763 0.088 1.00 95.19 89 LEU A CA 1
ATOM 737 C C . LEU A 1 89 ? 3.009 3.252 -0.625 1.00 95.19 89 LEU A C 1
ATOM 739 O O . LEU A 1 89 ? 3.859 2.602 -0.014 1.00 95.19 89 LEU A O 1
ATOM 743 N N . CYS A 1 90 ? 3.136 3.618 -1.910 1.00 91.12 90 CYS A N 1
ATOM 744 C CA . CYS A 1 90 ? 4.374 3.531 -2.707 1.00 91.12 90 CYS A CA 1
ATOM 745 C C . CYS A 1 90 ? 4.797 4.918 -3.228 1.00 91.12 90 CYS A C 1
ATOM 747 O O . CYS A 1 90 ? 4.049 5.897 -3.125 1.00 91.12 90 CYS A O 1
ATOM 749 N N . PHE A 1 91 ? 6.002 5.034 -3.787 1.00 83.44 91 PHE A N 1
ATOM 750 C CA . PHE A 1 91 ? 6.536 6.303 -4.300 1.00 83.44 91 PHE A CA 1
ATOM 751 C C . PHE A 1 91 ? 6.017 6.664 -5.676 1.00 83.44 91 PHE A C 1
ATOM 753 O O . PHE A 1 91 ? 5.803 7.836 -5.983 1.00 83.44 91 PHE A O 1
ATOM 760 N N . GLU A 1 92 ? 5.881 5.647 -6.511 1.00 75.56 92 GLU A N 1
ATOM 761 C CA . GLU A 1 92 ? 5.732 5.773 -7.942 1.00 75.56 92 GLU A CA 1
ATOM 762 C C . GLU A 1 92 ? 4.456 6.555 -8.264 1.00 75.56 92 GLU A C 1
ATOM 764 O O . GLU A 1 92 ? 3.340 6.180 -7.889 1.00 75.56 92 GLU A O 1
ATOM 769 N N . ARG A 1 93 ? 4.629 7.679 -8.959 1.00 67.38 93 ARG A N 1
ATOM 770 C CA . ARG A 1 93 ? 3.522 8.396 -9.597 1.00 67.38 93 ARG A CA 1
ATOM 771 C C . ARG A 1 93 ? 3.221 7.745 -10.943 1.00 67.38 93 ARG A C 1
ATOM 773 O O . ARG A 1 93 ? 4.003 6.942 -11.439 1.00 67.38 93 ARG A O 1
ATOM 780 N N . GLN A 1 94 ? 2.083 8.102 -11.523 1.00 60.41 94 GLN A N 1
ATOM 781 C CA . GLN A 1 94 ? 1.502 7.539 -12.747 1.00 60.41 94 GLN A CA 1
ATOM 782 C C . GLN A 1 94 ? 2.312 7.790 -14.023 1.00 60.41 94 GLN A C 1
ATOM 784 O O . GLN A 1 94 ? 1.852 8.477 -14.929 1.00 60.41 94 GLN A O 1
ATOM 789 N N . ILE A 1 95 ? 3.519 7.243 -14.087 1.00 51.44 95 ILE A N 1
ATOM 790 C CA . ILE A 1 95 ? 4.406 7.374 -15.242 1.00 51.44 95 ILE A CA 1
ATOM 791 C C . ILE A 1 95 ? 4.536 6.032 -15.983 1.00 51.44 95 ILE A C 1
ATOM 793 O O . ILE A 1 95 ? 4.889 6.032 -17.153 1.00 51.44 95 ILE A O 1
ATOM 797 N N . ASP A 1 96 ? 4.116 4.911 -15.380 1.00 53.00 96 ASP A N 1
ATOM 798 C CA . ASP A 1 96 ? 4.002 3.632 -16.090 1.00 53.00 96 ASP A CA 1
ATOM 799 C C . ASP A 1 96 ? 2.896 2.729 -15.486 1.00 53.00 96 ASP A C 1
ATOM 801 O O . ASP A 1 96 ? 2.971 2.384 -14.297 1.00 53.00 96 ASP A O 1
ATOM 805 N N . PRO A 1 97 ? 1.850 2.336 -16.247 1.00 48.75 97 PRO A N 1
ATOM 806 C CA . PRO A 1 97 ? 0.839 1.372 -15.796 1.00 48.75 97 PRO A CA 1
ATOM 807 C C . PRO A 1 97 ? 1.414 -0.005 -15.410 1.00 48.75 97 PRO A C 1
ATOM 809 O O . PRO A 1 97 ? 0.754 -0.748 -14.673 1.00 48.75 97 PRO A O 1
ATOM 812 N N . HIS A 1 98 ? 2.642 -0.319 -15.827 1.00 54.25 98 HIS A N 1
ATOM 813 C CA . HIS A 1 98 ? 3.330 -1.576 -15.546 1.00 54.25 98 HIS A CA 1
ATOM 814 C C . HIS A 1 98 ? 4.326 -1.500 -14.376 1.00 54.25 98 HIS A C 1
ATOM 816 O O . HIS A 1 98 ? 4.962 -2.505 -14.096 1.00 54.25 98 HIS A O 1
ATOM 822 N N . GLY A 1 99 ? 4.440 -0.365 -13.659 1.00 67.38 99 GLY A N 1
ATOM 823 C CA . GLY A 1 99 ? 5.609 -0.074 -12.805 1.00 67.38 99 GLY A CA 1
ATOM 824 C C . GLY A 1 99 ? 5.455 -0.009 -11.270 1.00 67.38 99 GLY A C 1
ATOM 825 O O . GLY A 1 99 ? 6.479 -0.036 -10.594 1.00 67.38 99 GLY A O 1
ATOM 826 N N . CYS A 1 100 ? 4.253 0.093 -10.664 1.00 83.94 100 CYS A N 1
ATOM 827 C CA . CYS A 1 100 ? 4.141 0.146 -9.180 1.00 83.94 100 CYS A CA 1
ATOM 828 C C . CYS A 1 100 ? 3.587 -1.136 -8.550 1.00 83.94 100 CYS A C 1
ATOM 830 O O . CYS A 1 100 ? 2.449 -1.549 -8.793 1.00 83.94 100 CYS A O 1
ATOM 832 N N . HIS A 1 101 ? 4.353 -1.651 -7.589 1.00 90.31 101 HIS A N 1
ATOM 833 C CA . HIS A 1 101 ? 4.018 -2.782 -6.731 1.00 90.31 101 HIS A CA 1
ATOM 834 C C . HIS A 1 101 ? 2.691 -2.633 -5.964 1.00 90.31 101 HIS A C 1
ATOM 836 O O . HIS A 1 101 ? 1.982 -3.622 -5.833 1.00 90.31 101 HIS A O 1
ATOM 842 N N . ARG A 1 102 ? 2.270 -1.430 -5.534 1.00 92.62 102 ARG A N 1
ATOM 843 C CA . ARG A 1 102 ? 0.952 -1.225 -4.884 1.00 92.62 102 ARG A CA 1
ATOM 844 C C . ARG A 1 102 ? -0.218 -1.609 -5.798 1.00 92.62 102 ARG A C 1
ATOM 846 O O . ARG A 1 102 ? -1.182 -2.224 -5.355 1.00 92.62 102 ARG A O 1
ATOM 853 N N . ARG A 1 103 ? -0.111 -1.301 -7.097 1.00 90.12 103 ARG A N 1
ATOM 854 C CA . ARG A 1 103 ? -1.130 -1.646 -8.103 1.00 90.12 103 ARG A CA 1
ATOM 855 C C . ARG A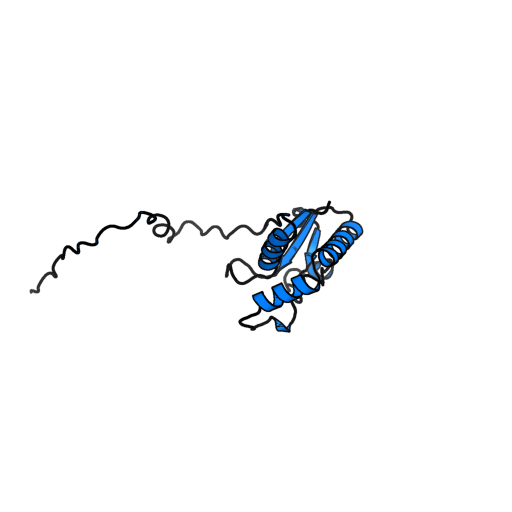 1 103 ? -1.046 -3.120 -8.479 1.00 90.12 103 ARG A C 1
ATOM 857 O O . ARG A 1 103 ? -2.079 -3.763 -8.645 1.00 90.12 103 ARG A O 1
ATOM 864 N N . THR A 1 104 ? 0.167 -3.667 -8.569 1.00 92.12 104 THR A N 1
ATOM 865 C CA . THR A 1 104 ? 0.379 -5.111 -8.730 1.00 92.12 104 THR A CA 1
ATOM 866 C C . THR A 1 104 ? -0.253 -5.889 -7.577 1.00 92.12 104 THR A C 1
ATOM 868 O O . THR A 1 104 ? -0.989 -6.842 -7.826 1.00 92.12 104 THR A O 1
ATOM 871 N N . PHE A 1 105 ? -0.064 -5.435 -6.335 1.00 95.94 105 PHE A N 1
ATOM 872 C CA . PHE A 1 105 ? -0.721 -5.989 -5.156 1.00 95.94 105 PHE A CA 1
ATOM 873 C C . PHE A 1 105 ? -2.244 -5.903 -5.270 1.00 95.94 105 PHE A C 1
ATOM 875 O O . PHE A 1 105 ? -2.900 -6.925 -5.124 1.00 95.94 105 PHE A O 1
ATOM 882 N N . ALA A 1 106 ? -2.815 -4.740 -5.600 1.00 95.31 106 ALA A N 1
ATOM 883 C CA . ALA A 1 106 ? -4.266 -4.593 -5.745 1.00 95.31 106 ALA A CA 1
ATOM 884 C C . ALA A 1 106 ? -4.859 -5.588 -6.766 1.00 95.31 106 ALA A C 1
ATOM 886 O O . ALA A 1 106 ? -5.878 -6.230 -6.500 1.00 95.31 106 ALA A O 1
ATOM 887 N N . ARG A 1 107 ? -4.188 -5.781 -7.915 1.00 95.19 107 ARG A N 1
ATOM 888 C CA . ARG A 1 107 ? -4.578 -6.791 -8.919 1.00 95.19 107 ARG A CA 1
ATOM 889 C C . ARG A 1 107 ? -4.464 -8.214 -8.377 1.00 95.19 107 ARG A C 1
ATOM 891 O O . ARG A 1 107 ? -5.349 -9.031 -8.627 1.00 95.19 107 ARG A O 1
ATOM 898 N N . TRP A 1 108 ? -3.375 -8.520 -7.677 1.00 97.44 108 TRP A N 1
ATOM 899 C CA . TRP A 1 108 ? -3.157 -9.827 -7.063 1.00 97.44 108 TRP A CA 1
ATOM 900 C C . TRP A 1 108 ? -4.210 -10.119 -5.986 1.00 97.44 108 TRP A C 1
ATOM 902 O O . TRP A 1 108 ? -4.808 -11.192 -6.018 1.00 97.44 108 TRP A O 1
ATOM 912 N N . TRP A 1 109 ? -4.513 -9.152 -5.114 1.00 98.19 109 TRP A N 1
ATOM 913 C CA . TRP A 1 109 ? -5.517 -9.263 -4.054 1.00 98.19 109 TRP A CA 1
ATOM 914 C C . TRP A 1 109 ? -6.883 -9.592 -4.641 1.00 98.19 109 TRP A C 1
ATOM 916 O O . TRP A 1 109 ? -7.442 -10.638 -4.328 1.00 98.19 109 TRP A O 1
ATOM 926 N N . TRP A 1 110 ? -7.357 -8.790 -5.601 1.00 97.56 110 TRP A N 1
ATOM 927 C CA . TRP A 1 110 ? -8.634 -9.026 -6.276 1.00 97.56 110 TRP A CA 1
ATOM 928 C C . TRP A 1 110 ? -8.753 -10.440 -6.858 1.00 97.56 110 TRP A C 1
ATOM 930 O O . TRP A 1 110 ? -9.789 -11.088 -6.712 1.00 97.56 110 TRP A O 1
ATOM 940 N N . ARG A 1 111 ? -7.694 -10.946 -7.506 1.00 97.75 111 ARG A N 1
ATOM 941 C CA . ARG A 1 111 ? -7.694 -12.295 -8.099 1.00 97.75 111 ARG A CA 1
ATOM 942 C C . ARG A 1 111 ? -7.872 -13.399 -7.053 1.00 97.75 111 ARG A C 1
ATOM 944 O O . ARG A 1 111 ? -8.510 -14.400 -7.368 1.00 97.75 111 ARG A O 1
ATOM 951 N N . HIS A 1 112 ? -7.348 -13.209 -5.845 1.00 98.25 112 HIS A N 1
ATOM 952 C CA . HIS A 1 112 ? -7.350 -14.222 -4.788 1.00 98.25 112 HIS A CA 1
ATOM 953 C C . HIS A 1 112 ? -8.498 -14.073 -3.784 1.00 98.25 112 HIS A C 1
ATOM 955 O O . HIS A 1 112 ? -8.927 -15.070 -3.210 1.00 98.25 112 HIS A O 1
ATOM 961 N N . THR A 1 113 ? -9.002 -12.858 -3.566 1.00 97.62 113 THR A N 1
ATOM 962 C CA . THR A 1 113 ? -9.980 -12.560 -2.504 1.00 97.62 113 THR A CA 1
ATOM 963 C C . THR A 1 113 ? -11.309 -12.036 -3.028 1.00 97.62 113 THR A C 1
ATOM 965 O O . THR A 1 113 ? -12.304 -12.115 -2.317 1.00 97.62 113 THR A O 1
ATOM 968 N N . ARG A 1 114 ? -11.348 -11.513 -4.263 1.00 97.75 114 ARG A N 1
ATOM 969 C CA . ARG A 1 114 ? -12.480 -10.738 -4.809 1.00 97.75 114 ARG A CA 1
ATOM 970 C C . ARG A 1 114 ? -12.807 -9.473 -4.010 1.00 97.75 114 ARG A C 1
ATOM 972 O O . ARG A 1 114 ? -13.890 -8.918 -4.157 1.00 97.75 114 ARG A O 1
ATOM 979 N N . GLU A 1 115 ? -11.866 -8.983 -3.210 1.00 96.94 115 GLU A N 1
ATOM 980 C CA . GLU A 1 115 ? -11.971 -7.695 -2.525 1.00 96.94 115 GLU A CA 1
ATOM 981 C C . GLU A 1 115 ? -11.254 -6.627 -3.352 1.00 96.94 115 GLU A C 1
ATOM 983 O O . GLU A 1 115 ? -10.121 -6.827 -3.804 1.00 96.94 115 GLU A O 1
ATOM 988 N N . SER A 1 116 ? -11.915 -5.495 -3.595 1.00 95.69 116 SER A N 1
ATOM 989 C CA . SER A 1 116 ? -11.285 -4.386 -4.311 1.00 95.69 116 SER A CA 1
ATOM 990 C C . SER A 1 116 ? -10.333 -3.630 -3.394 1.00 95.69 116 SER A C 1
ATOM 992 O O . SER A 1 116 ? -10.665 -3.392 -2.236 1.00 95.69 116 SER A O 1
ATOM 994 N N . VAL A 1 117 ? -9.217 -3.163 -3.949 1.00 96.69 117 VAL A N 1
ATOM 995 C CA . VAL A 1 117 ? -8.310 -2.215 -3.292 1.00 96.69 117 VAL A CA 1
ATOM 996 C C . VAL A 1 117 ? -8.260 -0.952 -4.160 1.00 96.69 117 VAL A C 1
ATOM 998 O O . VAL A 1 117 ? -7.480 -0.915 -5.117 1.00 96.69 117 VAL A O 1
ATOM 1001 N N . PRO A 1 118 ? -9.147 0.038 -3.938 1.00 94.06 118 PRO A N 1
ATOM 1002 C CA . PRO A 1 118 ? -9.237 1.216 -4.795 1.00 94.06 118 PRO A CA 1
ATOM 1003 C C . PRO A 1 118 ? -7.991 2.102 -4.698 1.00 94.06 118 PRO A C 1
ATOM 1005 O O . PRO A 1 118 ? -7.415 2.278 -3.626 1.00 94.06 118 PRO A O 1
ATOM 1008 N N . GLU A 1 119 ? -7.602 2.704 -5.821 1.00 92.19 119 GLU A N 1
ATOM 1009 C CA . GLU A 1 119 ? -6.493 3.659 -5.882 1.00 92.19 119 GLU A CA 1
ATOM 1010 C C . GLU A 1 119 ? -7.001 5.092 -5.669 1.00 92.19 119 GLU A C 1
ATOM 1012 O O . GLU A 1 119 ? -7.830 5.583 -6.434 1.00 92.19 119 GLU A O 1
ATOM 1017 N N . LEU A 1 120 ? -6.455 5.771 -4.659 1.00 92.12 120 LEU A N 1
ATOM 1018 C CA . LEU A 1 120 ? -6.789 7.143 -4.261 1.00 92.12 120 LEU A CA 1
ATOM 1019 C C . LEU A 1 120 ? -5.863 8.205 -4.874 1.00 92.12 120 LEU A C 1
ATOM 1021 O O . LEU A 1 120 ? -6.076 9.395 -4.655 1.00 92.12 120 LEU A O 1
ATOM 1025 N N . ASP A 1 121 ? -4.831 7.807 -5.623 1.00 85.62 121 ASP A N 1
ATOM 1026 C CA . ASP A 1 121 ? -4.040 8.708 -6.469 1.00 85.62 121 ASP A CA 1
ATOM 1027 C C . ASP A 1 121 ? -4.723 8.826 -7.846 1.00 85.62 121 ASP A C 1
ATOM 1029 O O . ASP A 1 121 ? -4.551 7.933 -8.693 1.00 85.62 121 ASP A O 1
ATOM 1033 N N . PRO A 1 122 ? -5.542 9.872 -8.084 1.00 66.44 122 PRO A N 1
ATOM 1034 C CA . PRO A 1 122 ? -6.199 10.050 -9.370 1.00 66.44 122 PRO A CA 1
ATOM 1035 C C . PRO A 1 122 ? -5.144 10.227 -10.463 1.00 66.44 122 PRO A C 1
ATOM 1037 O O . PRO A 1 122 ? -4.183 10.971 -10.252 1.00 66.44 122 PRO A O 1
ATOM 1040 N N . ALA A 1 123 ? -5.383 9.593 -11.630 1.00 57.56 123 ALA A N 1
ATOM 1041 C CA . ALA A 1 123 ? -4.734 9.929 -12.913 1.00 57.56 123 ALA A CA 1
ATOM 1042 C C . ALA A 1 123 ? -4.386 11.412 -12.957 1.00 57.56 123 ALA A C 1
ATOM 1044 O O . ALA A 1 123 ? -5.264 12.210 -12.596 1.00 57.56 123 ALA A O 1
ATOM 1045 N N . PRO A 1 124 ? -3.161 11.830 -13.364 1.00 51.22 124 PRO A N 1
ATOM 1046 C C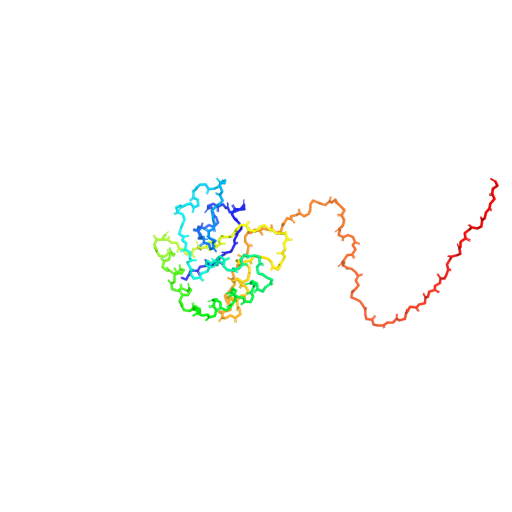A . PRO A 1 124 ? -3.005 13.221 -13.713 1.00 51.22 124 PRO A CA 1
ATOM 1047 C C . PRO A 1 124 ? -4.132 13.511 -14.696 1.00 51.22 124 PRO A C 1
ATOM 1049 O O . PRO A 1 124 ? -4.294 12.821 -15.703 1.00 51.22 124 PRO A O 1
ATOM 1052 N N . HIS A 1 125 ? -4.951 14.502 -14.356 1.00 38.84 125 HIS A N 1
ATOM 1053 C CA . HIS A 1 125 ? -5.632 15.233 -15.394 1.00 38.84 125 HIS A CA 1
ATOM 1054 C C . HIS A 1 125 ? -4.506 15.635 -16.348 1.00 38.84 125 HIS A C 1
ATOM 1056 O O . HIS A 1 125 ? -3.566 16.327 -15.956 1.00 38.84 125 HIS A O 1
ATOM 1062 N N . THR A 1 126 ? -4.520 15.126 -17.569 1.00 38.38 126 THR A N 1
ATOM 1063 C CA . THR A 1 126 ? -3.862 15.850 -18.645 1.00 38.38 126 THR A CA 1
ATOM 1064 C C . THR A 1 126 ? -4.547 17.218 -18.638 1.00 38.38 126 THR A C 1
ATOM 1066 O O . THR A 1 126 ? -5.777 17.248 -18.755 1.00 38.38 126 THR A O 1
ATOM 1069 N N . PRO A 1 127 ? -3.854 18.355 -18.420 1.00 37.25 127 PRO A N 1
ATOM 1070 C CA . PRO A 1 127 ? -4.455 19.630 -18.768 1.00 37.25 127 PRO A CA 1
ATOM 1071 C C . PRO A 1 127 ? -4.884 19.511 -20.227 1.00 37.25 127 PRO A C 1
ATOM 1073 O O . PRO A 1 127 ? -4.093 19.075 -21.059 1.00 37.25 127 PRO A O 1
ATOM 1076 N N . LEU A 1 128 ? -6.149 19.809 -20.512 1.00 41.47 128 LEU A N 1
ATOM 1077 C CA . LEU A 1 128 ? -6.686 19.863 -21.864 1.00 41.47 128 LEU A CA 1
ATOM 1078 C C . LEU A 1 128 ? -5.846 20.840 -22.694 1.00 41.47 128 LEU A C 1
ATOM 1080 O O . LEU A 1 128 ? -6.057 22.045 -22.658 1.00 41.47 128 LEU A O 1
ATOM 1084 N N . GLY A 1 129 ? -4.861 20.290 -23.389 1.00 43.00 129 GLY A N 1
ATOM 1085 C CA . GLY A 1 129 ? -3.863 20.997 -24.169 1.00 43.00 129 GLY A CA 1
ATOM 1086 C C . GLY A 1 129 ? -3.089 19.957 -24.957 1.00 43.00 129 GLY A C 1
ATOM 1087 O O . GLY A 1 129 ? -1.989 19.586 -24.577 1.00 43.00 129 GLY A O 1
ATOM 1088 N N . GLU A 1 130 ? -3.748 19.476 -26.015 1.00 42.12 130 GLU A N 1
ATOM 1089 C CA . GLU A 1 130 ? -3.211 18.628 -27.085 1.00 42.12 130 GLU A CA 1
ATOM 1090 C C . GLU A 1 130 ? -3.022 17.136 -26.735 1.00 42.12 130 GLU A C 1
ATOM 1092 O O . GLU A 1 130 ? -2.344 16.759 -25.788 1.00 42.12 130 GLU A O 1
ATOM 1097 N N . ARG A 1 131 ? -3.589 16.268 -27.590 1.00 40.97 131 ARG A N 1
ATOM 1098 C CA . ARG A 1 131 ? -3.431 14.791 -27.643 1.00 40.97 131 ARG A CA 1
ATOM 1099 C C . ARG A 1 131 ? -4.408 13.920 -26.840 1.00 40.97 131 ARG A C 1
ATOM 1101 O O . ARG A 1 131 ? -4.008 12.971 -26.179 1.00 40.97 131 ARG A O 1
ATOM 1108 N N . TRP A 1 132 ? -5.710 14.140 -27.013 1.00 39.94 132 TRP A N 1
ATOM 1109 C CA . TRP A 1 132 ? -6.697 13.039 -26.943 1.00 39.94 132 TRP A CA 1
ATOM 1110 C C . TRP A 1 132 ? -7.675 13.038 -28.129 1.00 39.94 132 TRP A C 1
ATOM 1112 O O . TRP A 1 132 ? -8.684 12.343 -28.107 1.00 39.94 132 TRP A O 1
ATOM 1122 N N . ALA A 1 133 ? -7.351 13.757 -29.208 1.00 40.28 133 ALA A N 1
ATOM 1123 C CA . ALA A 1 133 ? -8.162 13.766 -30.423 1.00 40.28 133 ALA A CA 1
ATOM 1124 C C . ALA A 1 133 ? -7.974 12.527 -31.325 1.00 40.28 133 ALA A C 1
ATOM 1126 O O . ALA A 1 133 ? -8.521 12.519 -32.422 1.00 40.28 133 ALA A O 1
ATOM 1127 N N . THR A 1 134 ? -7.229 11.487 -30.922 1.00 43.69 134 THR A N 1
ATOM 1128 C CA . THR A 1 134 ? -6.861 10.427 -31.888 1.00 43.69 134 THR A CA 1
ATOM 1129 C C . THR A 1 134 ? -6.947 8.984 -31.393 1.00 43.69 134 THR A C 1
ATOM 1131 O O . THR A 1 134 ? -6.524 8.107 -32.126 1.00 43.69 134 THR A O 1
ATOM 1134 N N . ASP A 1 135 ? -7.525 8.687 -30.224 1.00 42.56 135 ASP A N 1
ATOM 1135 C CA . ASP A 1 135 ? -7.541 7.288 -29.731 1.00 42.56 135 ASP A CA 1
ATOM 1136 C C . ASP A 1 135 ? -8.917 6.740 -29.318 1.00 42.56 135 ASP A C 1
ATOM 1138 O O . ASP A 1 135 ? -9.011 5.732 -28.623 1.00 42.56 135 ASP A O 1
ATOM 1142 N N . GLN A 1 136 ? -10.016 7.363 -29.762 1.00 41.62 136 GLN A N 1
ATOM 1143 C CA . GLN A 1 136 ? -11.371 6.844 -29.494 1.00 41.62 136 GLN A CA 1
ATOM 1144 C C . GLN A 1 136 ? -12.291 6.705 -30.710 1.00 41.62 136 GLN A C 1
ATOM 1146 O O . GLN A 1 136 ? -13.506 6.624 -30.558 1.00 41.62 136 GLN A O 1
ATOM 1151 N N . LEU A 1 137 ? -11.744 6.574 -31.916 1.00 41.44 137 LEU A N 1
ATOM 1152 C CA . LEU A 1 137 ? -12.524 6.098 -33.060 1.00 41.44 137 LEU A CA 1
ATOM 1153 C C . LEU A 1 137 ? -11.667 5.167 -33.909 1.00 41.44 137 LEU A C 1
ATOM 1155 O O . LEU A 1 137 ? -10.998 5.619 -34.824 1.00 41.44 137 LEU A O 1
ATOM 1159 N N . THR A 1 138 ? -11.669 3.873 -33.583 1.00 36.69 138 THR A N 1
ATOM 1160 C CA . THR A 1 138 ? -11.637 2.767 -34.564 1.00 36.69 138 THR A CA 1
ATOM 1161 C C . THR A 1 138 ? -11.769 1.414 -33.852 1.00 36.69 138 THR A C 1
ATOM 1163 O O . THR A 1 138 ? -10.872 0.582 -33.822 1.00 36.69 138 THR A O 1
ATOM 1166 N N . GLN A 1 139 ? -12.960 1.154 -33.310 1.00 38.22 139 GLN A N 1
ATOM 1167 C CA . GLN A 1 139 ? -13.543 -0.183 -33.425 1.00 38.22 139 GLN A CA 1
ATOM 1168 C C . GLN A 1 139 ? -14.671 -0.098 -34.452 1.00 38.22 139 GLN A C 1
ATOM 1170 O O . GLN A 1 139 ? -15.782 0.287 -34.111 1.00 38.22 139 GLN A O 1
ATOM 1175 N N . THR A 1 140 ? -14.383 -0.450 -35.704 1.00 32.56 140 THR A N 1
ATOM 1176 C CA . THR A 1 140 ? -15.358 -1.068 -36.618 1.00 32.56 140 THR A CA 1
ATOM 1177 C C . THR A 1 140 ? -14.614 -2.104 -37.468 1.00 32.56 140 THR A C 1
ATOM 1179 O O . THR A 1 140 ? -13.423 -1.948 -37.719 1.00 32.56 140 THR A O 1
ATOM 1182 N N . GLY A 1 141 ? -15.289 -3.218 -37.765 1.00 34.06 141 GLY A N 1
ATOM 1183 C CA . GLY A 1 141 ? -14.730 -4.455 -38.322 1.00 34.06 141 GLY A CA 1
ATOM 1184 C C . GLY A 1 141 ? -14.242 -4.389 -39.783 1.00 34.06 141 GLY A C 1
ATOM 1185 O O . GLY A 1 141 ? -13.946 -3.315 -40.296 1.00 34.06 141 GLY A O 1
ATOM 1186 N N . PRO A 1 142 ? -14.097 -5.550 -40.452 1.00 42.69 142 PRO A N 1
ATOM 1187 C CA . PRO A 1 142 ? -13.230 -5.701 -41.615 1.00 42.69 142 PRO A CA 1
ATOM 1188 C C . PRO A 1 142 ? -13.900 -5.187 -42.891 1.00 42.69 142 PRO A C 1
ATOM 1190 O O . PRO A 1 142 ? -15.050 -5.524 -43.165 1.00 42.69 142 PRO A O 1
ATOM 1193 N N . GLY A 1 143 ? -13.168 -4.433 -43.711 1.00 33.03 143 GLY A N 1
ATOM 1194 C CA . GLY A 1 143 ? -13.685 -4.017 -45.013 1.00 33.03 143 GLY A CA 1
ATOM 1195 C C . GLY A 1 143 ? -12.843 -2.962 -45.714 1.00 33.03 143 GLY A C 1
ATOM 1196 O O . GLY A 1 143 ? -13.078 -1.781 -45.524 1.00 33.03 143 GLY A O 1
ATOM 1197 N N . GLN A 1 144 ? -11.906 -3.447 -46.533 1.00 29.28 144 GLN A N 1
ATOM 1198 C CA . GLN A 1 144 ? -11.366 -2.847 -47.762 1.00 29.28 144 GLN A CA 1
ATOM 1199 C C . GLN A 1 144 ? -10.804 -1.415 -47.716 1.00 29.28 144 GLN A C 1
ATOM 1201 O O . GLN A 1 144 ? -11.509 -0.421 -47.594 1.00 29.28 144 GLN A O 1
ATOM 1206 N N . TYR A 1 145 ? -9.500 -1.336 -47.968 1.00 32.22 145 TYR A N 1
ATOM 1207 C CA . TYR A 1 145 ? -8.785 -0.122 -48.345 1.00 32.22 145 TYR A CA 1
ATOM 1208 C C . TYR A 1 145 ? -8.844 0.020 -49.872 1.00 32.22 145 TYR A C 1
ATOM 1210 O O . TYR A 1 145 ? -8.319 -0.837 -50.583 1.00 32.22 145 TYR A O 1
ATOM 1218 N N . GLU A 1 146 ? -9.437 1.104 -50.370 1.00 32.53 146 GLU A N 1
ATOM 1219 C CA . GLU A 1 146 ? -9.099 1.656 -51.684 1.00 32.53 146 GLU A CA 1
ATOM 1220 C C . GLU A 1 146 ? -8.281 2.930 -51.469 1.00 32.53 146 GLU A C 1
ATOM 1222 O O . GLU A 1 146 ? -8.696 3.855 -50.770 1.00 32.53 146 GLU A O 1
ATOM 1227 N N . VAL A 1 147 ? -7.078 2.938 -52.042 1.00 42.78 147 VAL A N 1
ATOM 1228 C CA . VAL A 1 147 ? -6.178 4.089 -52.070 1.00 42.78 147 VAL A CA 1
ATOM 1229 C C . VAL A 1 147 ? -6.558 4.916 -53.290 1.00 42.78 147 VAL A C 1
ATOM 1231 O O . VAL A 1 147 ? -6.282 4.506 -54.414 1.00 42.78 147 VAL A O 1
ATOM 1234 N N . SER A 1 148 ? -7.186 6.072 -53.078 1.00 36.81 148 SER A N 1
ATOM 1235 C CA . SER A 1 148 ? -7.287 7.086 -54.128 1.00 36.81 148 SER A CA 1
ATOM 1236 C C . SER A 1 148 ? -6.107 8.037 -53.994 1.00 36.81 148 SER A C 1
ATOM 1238 O O . SER A 1 148 ? -6.033 8.832 -53.058 1.00 36.81 148 SER A O 1
ATOM 1240 N N . SER A 1 149 ? -5.184 7.911 -54.940 1.00 49.84 149 SER A N 1
ATOM 1241 C CA . SER A 1 149 ? -4.084 8.830 -55.207 1.00 49.84 149 SER A CA 1
ATOM 1242 C C . SER A 1 149 ? -4.581 10.270 -55.326 1.00 49.84 149 SER A C 1
ATOM 1244 O O . SER A 1 149 ? -5.588 10.522 -55.988 1.00 49.84 149 SER A O 1
ATOM 1246 N N . VAL A 1 150 ? -3.842 11.211 -54.742 1.00 40.44 150 VAL A N 1
ATOM 1247 C CA . VAL A 1 150 ? -3.854 12.608 -55.182 1.00 40.44 150 VAL A CA 1
ATOM 1248 C C . VAL A 1 150 ? -2.409 13.033 -55.384 1.00 40.44 150 VAL A C 1
ATOM 1250 O O . VAL A 1 150 ? -1.538 12.755 -54.562 1.00 40.44 150 VAL A O 1
ATOM 1253 N N . GLU A 1 151 ? -2.212 13.602 -56.562 1.00 45.31 151 GLU A N 1
ATOM 1254 C CA . GLU A 1 151 ? -0.978 13.828 -57.296 1.00 45.31 151 GLU A CA 1
ATOM 1255 C C . GLU A 1 151 ? -0.111 14.945 -56.700 1.00 45.31 151 GLU A C 1
ATOM 1257 O O . GLU A 1 151 ? -0.607 15.883 -56.073 1.00 45.31 151 GLU A O 1
ATOM 1262 N N . GLU A 1 152 ? 1.198 14.832 -56.929 1.00 51.22 152 GLU A N 1
ATOM 1263 C CA . GLU A 1 152 ? 2.169 15.894 -56.668 1.00 51.22 152 GLU A CA 1
ATOM 1264 C C . GLU A 1 152 ? 1.929 17.078 -57.616 1.00 51.22 152 GLU A C 1
ATOM 1266 O O . GLU A 1 152 ? 1.763 16.858 -58.818 1.00 51.22 152 GLU A O 1
ATOM 1271 N N . PRO A 1 153 ? 1.950 18.335 -57.141 1.00 46.66 153 PRO A N 1
ATOM 1272 C CA . PRO A 1 153 ? 2.030 19.464 -58.047 1.00 46.66 153 PRO A CA 1
ATOM 1273 C C . PRO A 1 153 ? 3.480 19.689 -58.487 1.00 46.66 153 PRO A C 1
ATOM 1275 O O . PRO A 1 153 ? 4.397 19.848 -57.680 1.00 46.66 153 PRO A O 1
ATOM 1278 N N . THR A 1 154 ? 3.624 19.687 -59.807 1.00 50.44 154 THR A N 1
ATOM 1279 C CA . THR A 1 154 ? 4.780 20.056 -60.620 1.00 50.44 154 THR A CA 1
ATOM 1280 C C . THR A 1 154 ? 5.211 21.520 -60.459 1.00 50.44 154 THR A C 1
ATOM 1282 O O . THR A 1 154 ? 4.461 22.358 -59.965 1.00 50.44 154 THR A O 1
ATOM 1285 N N . GLU A 1 155 ? 6.442 21.751 -60.914 1.00 45.50 155 GLU A N 1
ATOM 1286 C CA . GLU A 1 155 ? 7.325 22.925 -60.874 1.00 45.50 155 GLU A CA 1
ATOM 1287 C C . GLU A 1 155 ? 6.807 24.258 -61.477 1.00 45.50 155 GLU A C 1
ATOM 1289 O O . GLU A 1 155 ? 5.727 24.326 -62.057 1.00 45.50 155 GLU A O 1
ATOM 1294 N N . GLU A 1 156 ? 7.713 25.253 -61.398 1.00 45.25 156 GLU A N 1
ATOM 1295 C CA . GLU A 1 156 ? 7.857 26.534 -62.135 1.00 45.25 156 GLU A CA 1
ATOM 1296 C C . GLU A 1 156 ? 7.367 27.781 -61.360 1.00 45.25 156 GLU A C 1
ATOM 1298 O O . GLU A 1 156 ? 6.286 27.785 -60.777 1.00 45.25 156 GLU A O 1
ATOM 1303 N N . GLU A 1 157 ? 8.160 28.848 -61.173 1.00 47.03 157 GLU A N 1
ATOM 1304 C CA . GLU A 1 157 ? 9.127 29.544 -62.058 1.00 47.03 157 GLU A CA 1
ATOM 1305 C C . GLU A 1 157 ? 10.384 30.060 -61.316 1.00 47.03 157 GLU A C 1
ATOM 1307 O O . GLU A 1 157 ? 10.266 30.453 -60.129 1.00 47.03 157 GLU A O 1
#

Organism: NCBI:txid592678

Secondary structure (DSSP, 8-state):
--EEEEEETTT--GGG-EEEE--SS--TT-GGGGGS-B-TTT---GGGTT-TTHHHHHHHHHHHHHHHHHHHHHHHHHHHTT-SEEEEEES--SS-TT--HHHHHHHHHHHHH-----B-S------SSS--TTSS--------------PPPP---

Radius of gyration: 22.68 Å; chains: 1; bounding box: 32×47×79 Å